Protein AF-A0A949P069-F1 (afdb_monomer)

Structure (mmCIF, N/CA/C/O backbone):
data_AF-A0A949P069-F1
#
_entry.id   AF-A0A949P069-F1
#
loop_
_atom_site.group_PDB
_atom_site.id
_atom_site.type_symbol
_atom_site.label_atom_id
_atom_site.label_alt_id
_atom_site.label_comp_id
_atom_site.label_asym_id
_atom_site.label_entity_id
_atom_site.label_seq_id
_atom_site.pdbx_PDB_ins_code
_atom_site.Cartn_x
_atom_site.Cartn_y
_atom_site.Cartn_z
_atom_site.occupancy
_atom_site.B_iso_or_equiv
_atom_site.auth_seq_id
_atom_site.auth_comp_id
_atom_site.auth_asym_id
_atom_site.auth_atom_id
_atom_site.pdbx_PDB_model_num
ATOM 1 N N . ASP A 1 1 ? -6.354 5.361 -2.772 1.00 83.25 1 ASP A N 1
ATOM 2 C CA . ASP A 1 1 ? -6.585 4.151 -3.599 1.00 83.25 1 ASP A CA 1
ATOM 3 C C . ASP A 1 1 ? -7.507 3.181 -2.905 1.00 83.25 1 ASP A C 1
ATOM 5 O O . ASP A 1 1 ? -7.949 3.469 -1.800 1.00 83.25 1 ASP A O 1
ATOM 9 N N . THR A 1 2 ? -7.804 2.039 -3.529 1.00 90.12 2 THR A N 1
ATOM 10 C CA . THR A 1 2 ? -8.760 1.058 -2.998 1.00 90.12 2 THR A CA 1
ATOM 11 C C . THR A 1 2 ? -8.366 0.557 -1.611 1.00 90.12 2 THR A C 1
ATOM 13 O O . THR A 1 2 ? -9.214 0.543 -0.719 1.00 90.12 2 THR A O 1
ATOM 16 N N . VAL A 1 3 ? -7.093 0.213 -1.385 1.00 95.25 3 VAL A N 1
ATOM 17 C CA . VAL A 1 3 ? -6.643 -0.298 -0.080 1.00 95.25 3 VAL A CA 1
ATOM 18 C C . VAL A 1 3 ? -6.493 0.810 0.969 1.00 95.25 3 VAL A C 1
ATOM 20 O O . VAL A 1 3 ? -6.850 0.601 2.127 1.00 95.25 3 VAL A O 1
ATOM 23 N N . ASP A 1 4 ? -6.047 2.007 0.574 1.00 94.62 4 ASP A N 1
ATOM 24 C CA . ASP A 1 4 ? -5.969 3.170 1.469 1.00 94.62 4 ASP A CA 1
ATOM 25 C C . ASP A 1 4 ? -7.367 3.617 1.920 1.00 94.62 4 ASP A C 1
ATOM 27 O O . ASP A 1 4 ? -7.592 3.903 3.096 1.00 94.62 4 ASP A O 1
ATOM 31 N N . ASN A 1 5 ? -8.342 3.595 1.006 1.00 95.19 5 ASN A N 1
ATOM 32 C CA . ASN A 1 5 ? -9.741 3.867 1.321 1.00 95.19 5 ASN A CA 1
ATOM 33 C C . ASN A 1 5 ? -10.309 2.796 2.256 1.00 95.19 5 ASN A C 1
ATOM 35 O O . ASN A 1 5 ? -10.995 3.138 3.215 1.00 95.19 5 ASN A O 1
ATOM 39 N N . ALA A 1 6 ? -9.993 1.517 2.031 1.00 95.56 6 ALA A N 1
ATOM 40 C CA . ALA A 1 6 ? -10.405 0.443 2.932 1.00 95.56 6 ALA A CA 1
ATOM 41 C C . ALA A 1 6 ? -9.843 0.644 4.350 1.00 95.56 6 ALA A C 1
ATOM 43 O O . ALA A 1 6 ? -10.574 0.477 5.328 1.00 95.56 6 ALA A O 1
ATOM 44 N N . TYR A 1 7 ? -8.579 1.062 4.477 1.00 96.44 7 TYR A N 1
ATOM 45 C CA . TYR A 1 7 ? -7.990 1.402 5.773 1.00 96.44 7 TYR A CA 1
ATOM 46 C C . TYR A 1 7 ? -8.704 2.593 6.427 1.00 96.44 7 TYR A C 1
ATOM 48 O O . TYR A 1 7 ? -9.060 2.521 7.604 1.00 96.44 7 TYR A O 1
ATOM 56 N N . LYS A 1 8 ? -8.995 3.656 5.663 1.00 95.19 8 LYS A N 1
ATOM 57 C CA . LYS A 1 8 ? -9.754 4.816 6.155 1.00 95.19 8 LYS A CA 1
ATOM 58 C C . LYS A 1 8 ? -11.149 4.426 6.649 1.00 95.19 8 LYS A C 1
ATOM 60 O O . LYS A 1 8 ? -11.526 4.804 7.749 1.00 95.19 8 LYS A O 1
ATOM 65 N N . MET A 1 9 ? -11.875 3.594 5.904 1.00 96.50 9 MET A N 1
ATOM 66 C CA . MET A 1 9 ? -13.192 3.095 6.320 1.00 96.50 9 MET A CA 1
ATOM 67 C C . MET A 1 9 ? -13.121 2.273 7.616 1.00 96.50 9 MET A C 1
ATOM 69 O O . MET A 1 9 ? -14.030 2.348 8.441 1.00 96.50 9 MET A O 1
ATOM 73 N N . CYS A 1 10 ? -12.041 1.510 7.823 1.00 96.38 10 CYS A N 1
ATOM 74 C CA . CYS A 1 10 ? -11.801 0.817 9.091 1.00 96.38 10 CYS A CA 1
ATOM 75 C C . CYS A 1 10 ? -11.538 1.810 10.232 1.00 96.38 10 CYS A C 1
ATOM 77 O O . CYS A 1 10 ? -12.051 1.611 11.332 1.00 96.38 10 CYS A O 1
ATOM 79 N N . SER A 1 11 ? -10.786 2.883 9.960 1.00 95.00 11 SER A N 1
ATOM 80 C CA . SER A 1 11 ? -10.574 3.986 10.904 1.00 95.00 11 SER A CA 1
ATOM 81 C C . SER A 1 11 ? -11.898 4.613 11.332 1.00 95.00 11 SER A C 1
ATOM 83 O O . SER A 1 11 ? -12.240 4.586 12.512 1.00 95.00 11 SER A O 1
ATOM 85 N N . ASP A 1 12 ? -12.705 5.047 10.363 1.00 95.75 12 ASP A N 1
ATOM 86 C CA . ASP A 1 12 ? -14.000 5.691 10.598 1.00 95.75 12 ASP A CA 1
ATOM 87 C C . ASP A 1 12 ? -14.957 4.771 11.377 1.00 95.75 12 ASP A C 1
ATOM 89 O O . ASP A 1 12 ? -15.654 5.206 12.298 1.00 95.75 12 ASP A O 1
ATOM 93 N N . TYR A 1 13 ? -14.971 3.473 11.050 1.00 96.44 13 TYR A N 1
ATOM 94 C CA . TYR A 1 13 ? -15.761 2.478 11.776 1.00 96.44 13 TYR A CA 1
ATOM 95 C C . TYR A 1 13 ? -15.328 2.351 13.241 1.00 96.44 13 TYR A C 1
ATOM 97 O O . TYR A 1 13 ? -16.184 2.333 14.131 1.00 96.44 13 TYR A O 1
ATOM 105 N N . VAL A 1 14 ? -14.021 2.267 13.509 1.00 95.06 14 VAL A N 1
ATOM 106 C CA . VAL A 1 14 ? -13.494 2.189 14.877 1.00 95.06 14 VAL A CA 1
ATOM 107 C C . VAL A 1 14 ? -13.803 3.478 15.630 1.00 95.06 14 VAL A C 1
ATOM 109 O O . VAL A 1 14 ? -14.360 3.403 16.726 1.00 95.06 14 VAL A O 1
ATOM 112 N N . CYS A 1 15 ? -13.551 4.647 15.039 1.00 93.94 15 CYS A N 1
ATOM 113 C CA . CYS A 1 15 ? -13.836 5.924 15.685 1.00 93.94 15 CYS A CA 1
ATOM 114 C C . CYS A 1 15 ? -15.317 6.045 16.072 1.00 93.94 15 CYS A C 1
ATOM 116 O O . CYS A 1 15 ? -15.650 6.304 17.231 1.00 93.94 15 CYS A O 1
ATOM 118 N N . LYS A 1 16 ? -16.224 5.694 15.150 1.00 95.31 16 LYS A N 1
ATOM 119 C CA . LYS A 1 16 ? -17.671 5.666 15.408 1.00 95.31 16 LYS A CA 1
ATOM 1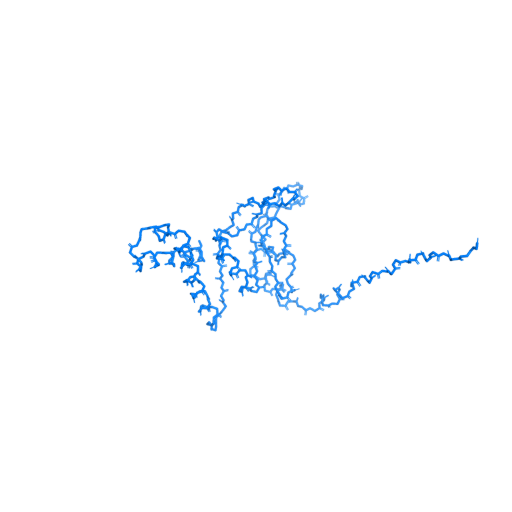20 C C . LYS A 1 16 ? -18.065 4.657 16.489 1.00 95.31 16 LYS A C 1
ATOM 122 O O . LYS A 1 16 ? -18.913 4.957 17.329 1.00 95.31 16 LYS A O 1
ATOM 127 N N . LYS A 1 17 ? -17.473 3.460 16.484 1.00 94.44 17 LYS A N 1
ATOM 128 C CA . LYS A 1 17 ? -17.774 2.396 17.456 1.00 94.44 17 LYS A CA 1
ATOM 129 C C . LYS A 1 17 ? -17.382 2.786 18.880 1.00 94.44 17 LYS A C 1
ATOM 131 O O . LYS A 1 17 ? -18.113 2.467 19.814 1.00 94.44 17 LYS A O 1
ATOM 136 N N . PHE A 1 18 ? -16.248 3.463 19.037 1.00 92.56 18 PHE A N 1
ATOM 137 C CA . PHE A 1 18 ? -15.728 3.891 20.336 1.00 92.56 18 PHE A CA 1
ATOM 138 C C . PHE A 1 18 ? -16.147 5.317 20.726 1.00 92.56 18 PHE A C 1
ATOM 140 O O . PHE A 1 18 ? -15.825 5.743 21.830 1.00 92.56 18 PHE A O 1
ATOM 147 N N . LYS A 1 19 ? -16.916 6.011 19.871 1.00 93.06 19 LYS A N 1
ATOM 148 C CA . LYS A 1 19 ? -17.389 7.393 20.072 1.00 93.06 19 LYS A CA 1
ATOM 149 C C . LYS A 1 19 ? -16.244 8.384 20.314 1.00 93.06 19 LYS A C 1
ATOM 151 O O . LYS A 1 19 ? -16.322 9.216 21.211 1.00 93.06 19 LYS A O 1
ATOM 156 N N . ILE A 1 20 ? -15.193 8.260 19.515 1.00 91.62 20 ILE A N 1
ATOM 157 C CA . ILE A 1 20 ? -14.031 9.156 19.513 1.00 91.62 20 ILE A CA 1
ATOM 158 C C . ILE A 1 20 ? -13.944 9.885 18.173 1.00 91.62 20 ILE A C 1
ATOM 160 O O . ILE A 1 20 ? -14.462 9.386 17.169 1.00 91.62 20 ILE A O 1
ATOM 164 N N . GLU A 1 21 ? -13.293 11.044 18.153 1.00 89.44 21 GLU A N 1
ATOM 165 C CA . GLU A 1 21 ? -13.098 11.816 16.921 1.00 89.44 21 GLU A CA 1
ATOM 166 C C . GLU A 1 21 ? -11.801 11.412 16.222 1.00 89.44 21 GLU A C 1
ATOM 168 O O . GLU A 1 21 ? -11.773 11.287 14.998 1.00 89.44 21 GLU A O 1
ATOM 173 N N . HIS A 1 22 ? -10.752 11.137 17.001 1.00 87.94 22 HIS A N 1
ATOM 174 C CA . HIS A 1 22 ? -9.446 10.741 16.494 1.00 87.94 22 HIS A CA 1
ATOM 175 C C . HIS A 1 22 ? -8.942 9.476 17.190 1.00 87.94 22 HIS A C 1
ATOM 177 O O . HIS A 1 22 ? -9.102 9.282 18.394 1.00 87.94 22 HIS A O 1
ATOM 183 N N . GLU A 1 23 ? -8.214 8.621 16.473 1.00 86.94 23 GLU A N 1
ATOM 184 C CA . GLU A 1 23 ? -7.630 7.386 17.013 1.00 86.94 23 GLU A CA 1
ATOM 185 C C . GLU A 1 23 ? -6.617 7.600 18.155 1.00 86.94 23 GLU A C 1
ATOM 187 O O . GLU A 1 23 ? -6.225 6.652 18.844 1.00 86.94 23 GLU A O 1
ATOM 192 N N . SER A 1 24 ? -6.207 8.849 18.371 1.00 88.50 24 SER A N 1
ATOM 193 C CA . SER A 1 24 ? -5.318 9.265 19.456 1.00 88.50 24 SER A CA 1
ATOM 194 C C . SER A 1 24 ? -6.067 9.399 20.787 1.00 88.50 24 SER A C 1
ATOM 196 O O . SER A 1 24 ? -5.447 9.265 21.843 1.00 88.50 24 SER A O 1
ATOM 198 N N . ASP A 1 25 ? -7.391 9.568 20.749 1.00 86.88 25 ASP A N 1
ATOM 199 C CA . ASP A 1 25 ? -8.238 9.808 21.925 1.00 86.88 25 ASP A CA 1
ATOM 200 C C . ASP A 1 25 ? -8.329 8.575 22.838 1.00 86.88 25 ASP A C 1
ATOM 202 O O . ASP A 1 25 ? -8.520 8.687 24.046 1.00 86.88 25 ASP A O 1
ATOM 206 N N . LEU A 1 26 ? -8.128 7.372 22.285 1.00 82.00 26 LEU A N 1
ATOM 207 C CA . LEU A 1 26 ? -8.137 6.111 23.041 1.00 82.00 26 LEU A CA 1
ATOM 208 C C . LEU A 1 26 ? -6.852 5.865 23.856 1.00 82.00 26 LEU A C 1
ATOM 210 O O . LEU A 1 26 ? -6.737 4.834 24.527 1.00 82.00 26 LEU A O 1
ATOM 214 N N . GLY A 1 27 ? -5.900 6.802 23.823 1.00 79.62 27 GLY A N 1
ATOM 215 C CA . GLY A 1 27 ? -4.639 6.743 24.558 1.00 79.62 27 GLY A CA 1
ATOM 216 C C . GLY A 1 27 ? -3.631 5.729 23.995 1.00 79.62 27 GLY A C 1
ATOM 217 O O . GLY A 1 27 ? -3.987 4.743 23.351 1.00 79.62 27 GLY A O 1
ATOM 218 N N . TYR A 1 28 ? -2.343 5.997 24.239 1.00 79.88 28 TYR A N 1
ATOM 219 C CA . TYR A 1 28 ? -1.159 5.147 23.991 1.00 79.88 28 TYR A CA 1
ATOM 220 C C . TYR A 1 28 ? -1.276 4.110 22.849 1.00 79.88 28 TYR A C 1
ATOM 222 O O . TYR A 1 28 ? -1.111 2.907 23.045 1.00 79.88 28 TYR A O 1
ATOM 230 N N . GLY A 1 29 ? -1.599 4.564 21.634 1.00 83.12 29 GLY A N 1
ATOM 231 C CA . GLY A 1 29 ? -1.625 3.714 20.437 1.00 83.12 29 GLY A CA 1
ATOM 232 C C . GLY A 1 29 ? -2.752 2.672 20.375 1.00 83.12 29 GLY A C 1
ATOM 233 O O . GLY A 1 29 ? -2.786 1.884 19.425 1.00 83.12 29 GLY A O 1
ATOM 234 N N . LYS A 1 30 ? -3.685 2.658 21.337 1.00 90.50 30 LYS A N 1
ATOM 235 C CA . LYS A 1 30 ? -4.805 1.706 21.372 1.00 90.50 30 LYS A CA 1
ATOM 236 C C . LYS A 1 30 ? -5.739 1.874 20.177 1.00 90.50 30 LYS A C 1
ATOM 238 O O . LYS A 1 30 ? -6.120 0.869 19.582 1.00 90.50 30 LYS A O 1
ATOM 243 N N . GLY A 1 31 ? -6.057 3.111 19.785 1.00 91.94 31 GLY A N 1
ATOM 244 C CA . GLY A 1 31 ? -6.890 3.373 18.606 1.00 91.94 31 GLY A CA 1
ATOM 245 C C . GLY A 1 31 ? -6.263 2.802 17.336 1.00 91.94 31 GLY A C 1
ATOM 246 O O . GLY A 1 31 ? -6.881 1.985 16.660 1.00 91.94 31 GLY A O 1
ATOM 247 N N . TYR A 1 32 ? -4.982 3.090 17.090 1.00 91.62 32 TYR A N 1
ATOM 248 C CA . TYR A 1 32 ? -4.244 2.496 15.971 1.00 91.62 32 TYR A CA 1
ATOM 249 C C . TYR A 1 32 ? -4.225 0.963 16.016 1.00 91.62 32 TYR A C 1
ATOM 251 O O . TYR A 1 32 ? -4.348 0.321 14.975 1.00 91.62 32 TYR A O 1
ATOM 259 N N . ALA A 1 33 ? -4.069 0.345 17.191 1.00 93.25 33 ALA A N 1
ATOM 260 C CA . ALA A 1 33 ? -4.117 -1.112 17.311 1.00 93.25 33 ALA A CA 1
ATOM 261 C C . ALA A 1 33 ? -5.493 -1.675 16.911 1.00 93.25 33 ALA A C 1
ATOM 263 O O . ALA A 1 33 ? -5.564 -2.646 16.161 1.00 93.25 33 ALA A O 1
ATOM 264 N N . LEU A 1 34 ? -6.580 -1.033 17.345 1.00 94.75 34 LEU A N 1
ATOM 265 C CA . LEU A 1 34 ? -7.946 -1.427 16.995 1.00 94.75 34 LEU A CA 1
ATOM 266 C C . LEU A 1 34 ? -8.224 -1.281 15.495 1.00 94.75 34 LEU A C 1
ATOM 268 O O . LEU A 1 34 ? -8.810 -2.184 14.902 1.00 94.75 34 LEU A O 1
ATOM 272 N N . ILE A 1 35 ? -7.756 -0.195 14.876 1.00 95.81 35 ILE A N 1
ATOM 273 C CA . ILE A 1 35 ? -7.892 0.033 13.430 1.00 95.81 35 ILE A CA 1
ATOM 274 C C . ILE A 1 35 ? -7.143 -1.039 12.643 1.00 95.81 35 ILE A C 1
ATOM 276 O O . ILE A 1 35 ? -7.705 -1.631 11.727 1.00 95.81 35 ILE A O 1
ATOM 280 N N . ASN A 1 36 ? -5.899 -1.341 13.027 1.00 95.44 36 ASN A N 1
ATOM 281 C CA . ASN A 1 36 ? -5.116 -2.385 12.365 1.00 95.44 36 ASN A CA 1
ATOM 282 C C . ASN A 1 36 ? -5.769 -3.770 12.508 1.00 95.44 36 ASN A C 1
ATOM 284 O O . ASN A 1 36 ? -5.797 -4.522 11.536 1.00 95.44 36 ASN A O 1
ATOM 288 N N . ASN A 1 37 ? -6.340 -4.093 13.673 1.00 95.81 37 ASN A N 1
ATOM 289 C CA . ASN A 1 37 ? -7.063 -5.352 13.882 1.00 95.81 37 ASN A CA 1
ATOM 290 C C . ASN A 1 37 ? -8.327 -5.441 13.013 1.00 95.81 37 ASN A C 1
ATOM 292 O O . ASN A 1 37 ? -8.622 -6.493 12.444 1.00 95.81 37 ASN A O 1
ATOM 296 N N . GLU A 1 38 ? -9.074 -4.343 12.892 1.00 96.50 38 GLU A N 1
ATOM 297 C CA . GLU A 1 38 ? -10.261 -4.292 12.040 1.00 96.50 38 GLU A CA 1
ATOM 298 C C . GLU A 1 38 ? -9.892 -4.408 10.557 1.00 96.50 38 GLU A C 1
ATOM 300 O O . GLU A 1 38 ? -10.482 -5.208 9.829 1.00 96.50 38 GLU A O 1
ATOM 305 N N . PHE A 1 39 ? -8.855 -3.691 10.128 1.00 97.25 39 PHE A N 1
ATOM 306 C CA . PHE A 1 39 ? -8.325 -3.782 8.774 1.00 97.25 39 PHE A CA 1
ATOM 307 C C . PHE A 1 39 ? -7.856 -5.207 8.448 1.00 97.25 39 PHE A C 1
ATOM 309 O O . PHE A 1 39 ? -8.240 -5.757 7.417 1.00 97.25 39 PHE A O 1
ATOM 316 N N . GLN A 1 40 ? -7.124 -5.860 9.360 1.00 96.00 40 GLN A N 1
ATOM 317 C CA . GLN A 1 40 ? -6.733 -7.266 9.225 1.00 96.00 40 GLN A CA 1
ATOM 318 C C . GLN A 1 40 ? -7.937 -8.181 9.015 1.00 96.00 40 GLN A C 1
ATOM 320 O O . GLN A 1 40 ? -7.932 -9.029 8.123 1.00 96.00 40 GLN A O 1
ATOM 325 N N . ARG A 1 41 ? -8.980 -8.008 9.833 1.00 96.31 41 ARG A N 1
ATOM 326 C CA . ARG A 1 41 ? -10.211 -8.797 9.755 1.00 96.31 41 ARG A CA 1
ATOM 327 C C . ARG A 1 41 ? -10.879 -8.657 8.388 1.00 96.31 41 ARG A C 1
ATOM 329 O O . ARG A 1 41 ? -11.311 -9.663 7.830 1.00 96.31 41 ARG A O 1
ATOM 336 N N . VAL A 1 42 ? -10.979 -7.436 7.861 1.00 96.00 42 VAL A N 1
ATOM 337 C CA . VAL A 1 42 ? -11.605 -7.155 6.559 1.00 96.00 42 VAL A CA 1
ATOM 338 C C . VAL A 1 42 ? -10.778 -7.734 5.414 1.00 96.00 42 VAL A C 1
ATOM 340 O O . VAL A 1 42 ? -11.318 -8.466 4.588 1.00 96.00 42 VAL A O 1
ATOM 343 N N . ILE A 1 43 ? -9.471 -7.469 5.390 1.00 95.69 43 ILE A N 1
ATOM 344 C CA . ILE A 1 43 ? -8.581 -7.945 4.327 1.00 95.69 43 ILE A CA 1
ATOM 345 C C . ILE A 1 43 ? -8.517 -9.478 4.299 1.00 95.69 43 ILE A C 1
ATOM 347 O O . ILE A 1 43 ? -8.640 -10.070 3.229 1.00 95.69 43 ILE A O 1
ATOM 351 N N . ASN A 1 44 ? -8.424 -10.137 5.458 1.00 94.50 44 ASN A N 1
ATOM 352 C CA . ASN A 1 44 ? -8.447 -11.600 5.523 1.00 94.50 44 ASN A CA 1
ATOM 353 C C . ASN A 1 44 ? -9.764 -12.172 4.993 1.00 94.50 44 ASN A C 1
ATOM 355 O O . ASN A 1 44 ? -9.752 -13.142 4.244 1.00 94.50 44 ASN A O 1
ATOM 359 N N . LYS A 1 45 ? -10.908 -11.565 5.337 1.00 95.06 45 LYS A N 1
ATOM 360 C CA . LYS A 1 45 ? -12.204 -11.994 4.794 1.00 95.06 45 LYS A CA 1
ATOM 361 C C . LYS A 1 45 ? -12.245 -11.903 3.273 1.00 95.06 45 LYS A C 1
ATOM 363 O O . LYS A 1 45 ? -12.753 -12.825 2.650 1.00 95.06 45 LYS A O 1
ATOM 368 N N . LEU A 1 46 ? -11.710 -10.827 2.693 1.00 94.56 46 LEU A N 1
ATOM 369 C CA . LEU A 1 46 ? -11.622 -10.673 1.240 1.00 94.56 46 LEU A CA 1
ATOM 370 C C . LEU A 1 46 ? -10.709 -11.731 0.611 1.00 94.56 46 LEU A C 1
ATOM 372 O O . LEU A 1 46 ? -11.064 -12.291 -0.419 1.00 94.56 46 LEU A O 1
ATOM 376 N N . ALA A 1 47 ? -9.580 -12.043 1.250 1.00 92.88 47 ALA A N 1
ATOM 377 C CA . ALA A 1 47 ? -8.640 -13.054 0.770 1.00 92.88 47 ALA A CA 1
ATOM 378 C C . ALA A 1 47 ? -9.193 -14.490 0.814 1.00 92.88 47 ALA A C 1
ATOM 380 O O . ALA A 1 47 ? -8.749 -15.333 0.043 1.00 92.88 47 ALA A O 1
ATOM 381 N N . PHE A 1 48 ? -10.164 -14.778 1.688 1.00 93.06 48 PHE A N 1
ATOM 382 C CA . PHE A 1 48 ? -10.831 -16.086 1.748 1.00 93.06 48 PHE A CA 1
ATOM 383 C C . PHE A 1 48 ? -11.973 -16.257 0.737 1.00 93.06 48 PHE A C 1
ATOM 385 O O . PHE A 1 48 ? -12.535 -17.349 0.636 1.00 93.06 48 PHE A O 1
ATOM 392 N N . LEU A 1 49 ? -12.350 -15.210 -0.000 1.00 94.56 49 LEU A N 1
ATOM 393 C CA . LEU A 1 49 ? -13.335 -15.343 -1.071 1.00 94.56 49 LEU A CA 1
ATOM 394 C C . LEU A 1 49 ? -12.706 -16.043 -2.290 1.00 94.56 49 LEU A C 1
ATOM 396 O O . LEU A 1 49 ? -11.510 -15.888 -2.528 1.00 94.56 49 LEU A O 1
ATOM 400 N N . PRO A 1 50 ? -13.489 -16.766 -3.114 1.00 94.50 50 PRO A N 1
ATOM 401 C CA . PRO A 1 50 ? -12.991 -17.457 -4.307 1.00 94.50 50 PRO A CA 1
ATOM 402 C C . PRO A 1 50 ? -12.739 -16.489 -5.485 1.00 94.50 50 PRO A C 1
ATOM 404 O O . PRO A 1 50 ? -13.105 -16.771 -6.624 1.00 94.50 50 PRO A O 1
ATOM 407 N N . TYR A 1 51 ? -12.143 -15.326 -5.212 1.00 93.44 51 TYR A N 1
ATOM 408 C CA . TYR A 1 51 ? -11.839 -14.278 -6.184 1.00 93.44 51 TYR A CA 1
ATOM 409 C C . TYR A 1 51 ? -10.371 -13.859 -6.085 1.00 93.44 51 TYR A C 1
ATOM 411 O O . TYR A 1 51 ? -9.761 -13.921 -5.021 1.00 93.44 51 TYR A O 1
ATOM 419 N N . GLY A 1 52 ? -9.814 -13.369 -7.194 1.00 91.00 52 GLY A N 1
ATOM 420 C CA . GLY A 1 52 ? -8.508 -12.716 -7.180 1.00 91.00 52 GLY A CA 1
ATOM 421 C C . GLY A 1 52 ? -8.586 -11.369 -6.462 1.00 91.00 52 GLY A C 1
ATOM 422 O O . GLY A 1 52 ? -9.318 -10.478 -6.894 1.00 91.00 52 GLY A O 1
ATOM 423 N N . LEU A 1 53 ? -7.831 -11.210 -5.374 1.00 93.88 53 LEU A N 1
ATOM 424 C CA . LEU A 1 53 ? -7.766 -9.960 -4.622 1.00 93.88 53 LEU A CA 1
ATOM 425 C C . LEU A 1 53 ? -6.660 -9.056 -5.181 1.00 93.88 53 LEU A C 1
ATOM 427 O O . LEU A 1 53 ? -5.478 -9.362 -5.051 1.00 93.88 53 LEU A O 1
ATOM 431 N N . ILE A 1 54 ? -7.047 -7.918 -5.764 1.00 94.94 54 ILE A N 1
ATOM 432 C CA . ILE A 1 54 ? -6.119 -6.887 -6.247 1.00 94.94 54 ILE A CA 1
ATOM 433 C C . ILE A 1 54 ? -6.233 -5.660 -5.345 1.00 94.94 54 ILE A C 1
ATOM 435 O O . ILE A 1 54 ? -7.303 -5.066 -5.206 1.00 94.94 54 ILE A O 1
ATOM 439 N N . LEU A 1 55 ? -5.111 -5.276 -4.740 1.00 95.56 55 LEU A N 1
ATOM 440 C CA . LEU A 1 55 ? -5.001 -4.124 -3.851 1.00 95.56 55 LEU A CA 1
ATOM 441 C C . LEU A 1 55 ? -4.120 -3.070 -4.520 1.00 95.56 55 LEU A C 1
ATOM 443 O O . LEU A 1 55 ? -3.000 -3.369 -4.923 1.00 95.56 55 LEU A O 1
ATOM 447 N N . ILE A 1 56 ? -4.630 -1.846 -4.638 1.00 95.94 56 ILE A N 1
ATOM 448 C CA . ILE A 1 56 ? -3.926 -0.723 -5.268 1.00 95.94 56 ILE A CA 1
ATOM 449 C C . ILE A 1 56 ? -3.687 0.332 -4.196 1.00 95.94 56 ILE A C 1
ATOM 451 O O . ILE A 1 56 ? -4.607 0.606 -3.426 1.00 95.94 56 ILE A O 1
ATOM 455 N N . SER A 1 57 ? -2.479 0.900 -4.171 1.00 96.44 57 SER A N 1
ATOM 456 C CA . SER A 1 57 ? -2.040 1.997 -3.299 1.00 96.44 57 SER A CA 1
ATOM 457 C C . SER A 1 57 ? -1.079 2.909 -4.065 1.00 96.44 57 SER A C 1
ATOM 459 O O . SER A 1 57 ? -0.303 2.410 -4.883 1.00 96.44 57 SER A O 1
ATOM 461 N N . HIS A 1 58 ? -1.116 4.218 -3.813 1.00 95.75 58 HIS A N 1
ATOM 462 C CA . HIS A 1 58 ? -0.124 5.152 -4.337 1.00 95.75 58 HIS A CA 1
ATOM 463 C C . HIS A 1 58 ? 1.242 4.864 -3.710 1.00 95.75 58 HIS A C 1
ATOM 465 O O . HIS A 1 58 ? 1.360 4.383 -2.581 1.00 95.75 58 HIS A O 1
ATOM 471 N N . SER A 1 59 ? 2.293 5.198 -4.446 1.00 94.12 59 SER A N 1
ATOM 472 C CA . SER A 1 59 ? 3.656 5.204 -3.937 1.00 94.12 59 SER A CA 1
ATOM 473 C C . SER A 1 59 ? 3.990 6.543 -3.279 1.00 94.12 59 SER A C 1
ATOM 475 O O . SER A 1 59 ? 3.639 7.600 -3.797 1.00 94.12 59 SER A O 1
ATOM 477 N N . GLN A 1 60 ? 4.727 6.496 -2.177 1.00 94.69 60 GLN A N 1
ATOM 478 C CA . GLN A 1 60 ? 5.324 7.646 -1.505 1.00 94.69 60 GLN A CA 1
ATOM 479 C C . GLN A 1 60 ? 6.794 7.353 -1.199 1.00 94.69 60 GLN A C 1
ATOM 481 O O . GLN A 1 60 ? 7.170 6.207 -0.939 1.00 94.69 60 GLN A O 1
ATOM 486 N N . GLU A 1 61 ? 7.617 8.391 -1.176 1.00 93.88 61 GLU A N 1
ATOM 487 C CA . GLU A 1 61 ? 8.985 8.299 -0.680 1.00 93.88 61 GLU A CA 1
ATOM 488 C C . GLU A 1 61 ? 8.989 8.305 0.853 1.00 93.88 61 GLU A C 1
ATOM 490 O O . GLU A 1 61 ? 8.272 9.069 1.506 1.00 93.88 61 GLU A O 1
ATOM 495 N N . ARG A 1 62 ? 9.776 7.409 1.446 1.00 91.19 62 ARG A N 1
ATOM 496 C CA . ARG A 1 62 ? 9.998 7.332 2.888 1.00 91.19 62 ARG A CA 1
ATOM 497 C C . ARG A 1 62 ? 11.480 7.185 3.166 1.00 91.19 62 ARG A C 1
ATOM 499 O O . ARG A 1 62 ? 12.117 6.257 2.672 1.00 91.19 62 ARG A O 1
ATOM 506 N N . ASP A 1 63 ? 11.993 8.053 4.024 1.00 89.75 63 ASP A N 1
ATOM 507 C CA . ASP A 1 63 ? 13.353 7.927 4.526 1.00 89.75 63 ASP A CA 1
ATOM 508 C C . ASP A 1 63 ? 13.414 6.828 5.581 1.00 89.75 63 ASP A C 1
ATOM 510 O O . ASP A 1 63 ? 12.715 6.861 6.596 1.00 89.75 63 ASP A O 1
ATOM 514 N N . ILE A 1 64 ? 14.256 5.832 5.325 1.00 84.44 64 ILE A N 1
ATOM 515 C CA . ILE A 1 64 ? 14.524 4.736 6.243 1.00 84.44 64 ILE A CA 1
ATOM 516 C C . ILE A 1 64 ? 15.917 4.942 6.820 1.00 84.44 64 ILE A C 1
ATOM 518 O O . ILE A 1 64 ? 16.936 4.877 6.123 1.00 84.44 64 ILE A O 1
ATOM 522 N N . GLU A 1 65 ? 15.958 5.170 8.128 1.00 84.19 65 GLU A N 1
ATOM 523 C CA . GLU A 1 65 ? 17.204 5.228 8.875 1.00 84.19 65 GLU A CA 1
ATOM 524 C C . GLU A 1 65 ? 17.711 3.810 9.130 1.00 84.19 65 GLU A C 1
ATOM 526 O O . GLU A 1 65 ? 17.053 2.980 9.759 1.00 84.19 65 GLU A O 1
ATOM 531 N N . THR A 1 66 ? 18.900 3.520 8.617 1.00 79.38 66 THR A N 1
ATOM 532 C CA . THR A 1 66 ? 19.626 2.284 8.900 1.00 79.38 66 THR A CA 1
ATOM 533 C C . THR A 1 66 ? 20.863 2.602 9.721 1.00 79.38 66 THR A C 1
ATOM 535 O O . THR A 1 66 ? 21.335 3.738 9.752 1.00 79.38 66 THR A O 1
ATOM 538 N N . ARG A 1 67 ? 21.452 1.574 10.340 1.00 80.38 67 ARG A N 1
ATOM 539 C CA . ARG A 1 67 ? 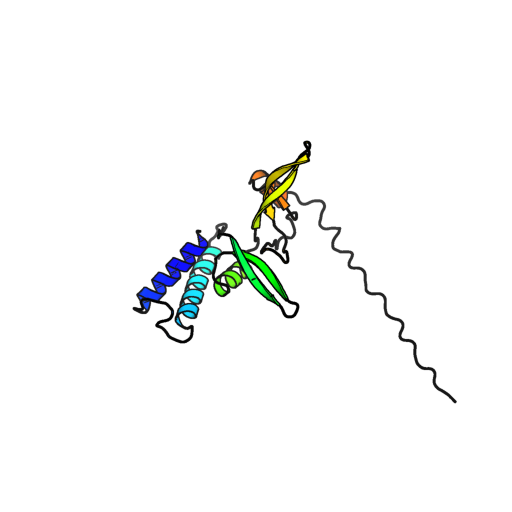22.707 1.707 11.097 1.00 80.38 67 ARG A CA 1
ATOM 540 C C . ARG A 1 67 ? 23.856 2.292 10.256 1.00 80.38 67 ARG A C 1
ATOM 542 O O . ARG A 1 67 ? 24.800 2.835 10.811 1.00 80.38 67 ARG A O 1
ATOM 549 N N . THR A 1 68 ? 23.779 2.152 8.933 1.00 80.12 68 THR A N 1
ATOM 550 C CA . THR A 1 68 ? 24.780 2.598 7.954 1.00 80.12 68 THR A CA 1
ATOM 551 C C . THR A 1 68 ? 24.441 3.928 7.275 1.00 80.12 68 THR A C 1
ATOM 553 O O . THR A 1 68 ? 25.253 4.415 6.497 1.00 80.12 68 THR A O 1
ATOM 556 N N . GLY A 1 69 ? 23.274 4.524 7.548 1.00 81.62 69 GLY A N 1
ATOM 557 C CA . GLY A 1 69 ? 22.853 5.799 6.958 1.00 81.62 69 GLY A CA 1
ATOM 558 C C . GLY A 1 69 ? 21.355 5.876 6.656 1.00 81.62 69 GLY A C 1
ATOM 559 O O . GLY A 1 69 ? 20.619 4.897 6.815 1.00 81.62 69 GLY A O 1
ATOM 560 N N . LYS A 1 70 ? 20.897 7.049 6.207 1.00 84.69 70 LYS A N 1
ATOM 561 C CA . LYS A 1 70 ? 19.532 7.241 5.700 1.00 84.69 70 LYS A CA 1
ATOM 562 C C . LYS A 1 70 ? 19.485 6.870 4.220 1.00 84.69 70 LYS A C 1
ATOM 564 O O . LYS A 1 70 ? 20.354 7.293 3.464 1.00 84.69 70 LYS A O 1
ATOM 569 N N . HIS A 1 71 ? 18.485 6.094 3.819 1.00 86.62 71 HIS A N 1
ATOM 570 C CA . HIS A 1 71 ? 18.181 5.860 2.408 1.00 86.62 71 HIS A CA 1
ATOM 571 C C . HIS A 1 71 ? 16.695 6.098 2.165 1.00 86.62 71 HIS A C 1
ATOM 573 O O . HIS A 1 71 ? 15.858 5.726 2.989 1.00 86.62 71 HIS A O 1
ATOM 579 N N . THR A 1 72 ? 16.375 6.719 1.037 1.00 90.25 72 THR A N 1
ATOM 580 C CA . THR A 1 72 ? 14.995 6.946 0.617 1.00 90.25 72 THR A CA 1
ATOM 581 C C . THR A 1 72 ? 14.485 5.703 -0.099 1.00 90.25 72 THR A C 1
ATOM 583 O O . THR A 1 72 ? 15.147 5.164 -0.988 1.00 90.25 72 THR A O 1
ATOM 586 N N . ARG A 1 73 ? 13.308 5.229 0.305 1.00 92.62 73 ARG A N 1
ATOM 587 C CA . ARG A 1 73 ? 12.642 4.066 -0.279 1.00 92.62 73 ARG A CA 1
ATOM 588 C C . ARG A 1 73 ? 11.223 4.422 -0.681 1.00 92.62 73 ARG A C 1
ATOM 590 O O . ARG A 1 73 ? 10.481 5.031 0.087 1.00 92.62 73 ARG A O 1
ATOM 597 N N . ILE A 1 74 ? 10.832 3.984 -1.866 1.00 94.69 74 ILE A N 1
ATOM 598 C CA . ILE A 1 74 ? 9.486 4.137 -2.394 1.00 94.69 74 ILE A CA 1
ATOM 599 C C . ILE A 1 74 ? 8.620 2.994 -1.870 1.00 94.69 74 ILE A C 1
ATOM 601 O O . ILE A 1 74 ? 8.910 1.812 -2.063 1.00 94.69 74 ILE A O 1
ATOM 605 N N . VAL A 1 75 ? 7.546 3.347 -1.181 1.00 94.44 75 VAL A N 1
ATOM 606 C CA . VAL A 1 75 ? 6.664 2.397 -0.503 1.00 94.44 75 VAL A CA 1
ATOM 607 C C . VAL A 1 75 ? 5.202 2.803 -0.686 1.00 94.44 75 VAL A C 1
ATOM 609 O O . VAL A 1 75 ? 4.933 3.973 -0.951 1.00 94.44 75 VAL A O 1
ATOM 612 N N . PRO A 1 76 ? 4.236 1.888 -0.503 1.00 94.69 76 PRO A N 1
ATOM 613 C CA . PRO A 1 76 ? 2.819 2.241 -0.471 1.00 94.69 76 PRO A CA 1
ATOM 614 C C . PRO A 1 76 ? 2.490 3.346 0.548 1.00 94.69 76 PRO A C 1
ATOM 616 O O . PRO A 1 76 ? 3.140 3.447 1.599 1.00 94.69 76 PRO A O 1
ATOM 619 N N . THR A 1 77 ? 1.449 4.138 0.278 1.00 95.31 77 THR A N 1
ATOM 620 C CA . THR A 1 77 ? 0.932 5.171 1.198 1.00 95.31 77 THR A CA 1
ATOM 621 C C . THR A 1 77 ? 0.334 4.602 2.480 1.00 95.31 77 THR A C 1
ATOM 623 O O . THR A 1 77 ? 0.246 5.314 3.482 1.00 95.31 77 THR A O 1
ATOM 626 N N . LEU A 1 78 ? 0.014 3.306 2.480 1.00 94.19 78 LEU A N 1
ATOM 627 C CA . LEU A 1 78 ? -0.466 2.579 3.648 1.00 94.19 78 LEU A CA 1
ATOM 628 C C . LEU A 1 78 ? 0.421 2.784 4.893 1.00 94.19 78 LEU A C 1
ATOM 630 O O . LEU A 1 78 ? 1.654 2.709 4.804 1.00 94.19 78 LEU A O 1
ATOM 634 N N . PRO A 1 79 ? -0.187 2.926 6.088 1.00 93.00 79 PRO A N 1
ATOM 635 C CA . PRO A 1 79 ? 0.546 2.933 7.350 1.00 93.00 79 PRO A CA 1
ATOM 636 C C . PRO A 1 79 ? 1.410 1.682 7.518 1.00 93.00 79 PRO A C 1
ATOM 638 O O . PRO A 1 79 ? 1.007 0.584 7.136 1.00 93.00 79 PRO A O 1
ATOM 641 N N . GLU A 1 80 ? 2.577 1.816 8.151 1.00 92.06 80 GLU A N 1
ATOM 642 C CA . GLU A 1 80 ? 3.596 0.756 8.195 1.00 92.06 80 GLU A CA 1
ATOM 643 C C . GLU A 1 80 ? 3.060 -0.606 8.672 1.00 92.06 80 GLU A C 1
ATOM 645 O O . GLU A 1 80 ? 3.391 -1.640 8.087 1.00 92.06 80 GLU A O 1
ATOM 650 N N . LYS A 1 81 ? 2.217 -0.623 9.712 1.00 92.69 81 LYS A N 1
ATOM 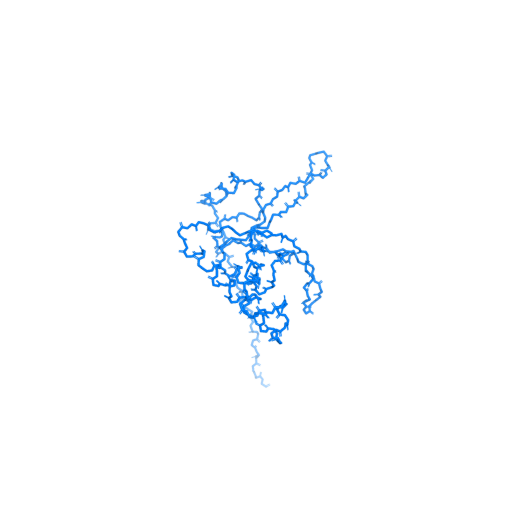651 C CA . LYS A 1 81 ? 1.615 -1.860 10.239 1.00 92.69 81 LYS A CA 1
ATOM 652 C C . LYS A 1 81 ? 0.662 -2.509 9.230 1.00 92.69 81 LYS A C 1
ATOM 654 O O . LYS A 1 81 ? 0.763 -3.712 8.995 1.00 92.69 81 LYS A O 1
ATOM 659 N N . ALA A 1 82 ? -0.203 -1.715 8.599 1.00 94.12 82 ALA A N 1
ATOM 660 C CA . ALA A 1 82 ? -1.119 -2.176 7.559 1.00 94.12 82 ALA A CA 1
ATOM 661 C C . ALA A 1 82 ? -0.361 -2.664 6.317 1.00 94.12 82 ALA A C 1
ATOM 663 O O . ALA A 1 82 ? -0.676 -3.723 5.778 1.00 94.12 82 ALA A O 1
ATOM 664 N N . ARG A 1 83 ? 0.694 -1.948 5.911 1.00 93.94 83 ARG A N 1
ATOM 665 C CA . ARG A 1 83 ? 1.580 -2.352 4.816 1.00 93.94 83 ARG A CA 1
ATOM 666 C C . ARG A 1 83 ? 2.219 -3.709 5.096 1.00 93.94 83 ARG A C 1
ATOM 668 O O . ARG A 1 83 ? 2.093 -4.602 4.271 1.00 93.94 83 ARG A O 1
ATOM 675 N N . LYS A 1 84 ? 2.852 -3.897 6.264 1.00 93.75 84 LYS A N 1
ATOM 676 C CA . LYS A 1 84 ? 3.482 -5.179 6.646 1.00 93.75 84 LYS A CA 1
ATOM 677 C C . LYS A 1 84 ? 2.492 -6.344 6.598 1.00 93.75 84 LYS A C 1
ATOM 679 O O . LYS A 1 84 ? 2.851 -7.428 6.147 1.00 93.75 84 LYS A O 1
ATOM 684 N N . LEU A 1 85 ? 1.253 -6.108 7.025 1.00 94.12 85 LEU A N 1
ATOM 685 C CA . LEU A 1 85 ? 0.180 -7.092 6.947 1.00 94.12 85 LEU A CA 1
ATOM 686 C C . LEU A 1 85 ? -0.145 -7.464 5.497 1.00 94.12 85 LEU A C 1
ATOM 688 O O . LEU A 1 85 ? -0.140 -8.645 5.160 1.00 94.12 85 LEU A O 1
ATOM 692 N N . VAL A 1 86 ? -0.383 -6.468 4.639 1.00 94.50 86 VAL A N 1
ATOM 693 C CA . VAL A 1 86 ? -0.700 -6.690 3.219 1.00 94.50 86 VAL A CA 1
ATOM 694 C C . VAL A 1 86 ? 0.457 -7.390 2.506 1.00 94.50 86 VAL A C 1
ATOM 696 O O . VAL A 1 86 ? 0.236 -8.396 1.844 1.00 94.50 86 VAL A O 1
ATOM 699 N N . THR A 1 87 ? 1.698 -6.941 2.709 1.00 92.88 87 THR A N 1
ATOM 700 C CA . THR A 1 87 ? 2.919 -7.566 2.166 1.00 92.88 87 THR A CA 1
ATOM 701 C C . THR A 1 87 ? 3.065 -9.037 2.578 1.00 92.88 87 THR A C 1
ATOM 703 O O . THR A 1 87 ? 3.533 -9.862 1.792 1.00 92.88 87 THR A O 1
ATOM 706 N N . GLY A 1 88 ? 2.663 -9.387 3.804 1.00 91.88 88 GLY A N 1
ATOM 707 C CA . GLY A 1 88 ? 2.657 -10.768 4.291 1.00 91.88 88 GLY A CA 1
ATOM 708 C C . GLY A 1 88 ? 1.571 -11.640 3.652 1.00 91.88 88 GLY A C 1
ATOM 709 O O . GLY A 1 88 ? 1.766 -12.850 3.520 1.00 91.88 88 GLY A O 1
ATOM 710 N N . LEU A 1 89 ? 0.471 -11.036 3.208 1.00 93.12 89 LEU A N 1
ATOM 711 C CA . LEU A 1 89 ? -0.676 -11.733 2.637 1.00 93.12 89 LEU A CA 1
ATOM 712 C C . LEU A 1 89 ? -0.562 -11.959 1.125 1.00 93.12 89 LEU A C 1
ATOM 714 O O . LEU A 1 89 ? -0.932 -13.025 0.651 1.00 93.12 89 LEU A O 1
ATOM 718 N N . VAL A 1 90 ? -0.084 -10.965 0.375 1.00 94.50 90 VAL A N 1
ATOM 719 C CA . VAL A 1 90 ? -0.097 -11.001 -1.096 1.00 94.50 90 VAL A CA 1
ATOM 720 C C . VAL A 1 90 ? 1.019 -11.871 -1.679 1.00 94.50 90 VAL A C 1
ATOM 722 O O . VAL A 1 90 ? 2.128 -11.933 -1.143 1.00 94.50 90 VAL A O 1
ATOM 725 N N . ASP A 1 91 ? 0.741 -12.494 -2.825 1.00 93.88 91 ASP A N 1
ATOM 726 C CA . ASP A 1 91 ? 1.719 -13.295 -3.575 1.00 93.88 91 ASP A CA 1
ATOM 727 C C . ASP A 1 91 ? 2.607 -12.459 -4.502 1.00 93.88 91 ASP A C 1
ATOM 729 O O . ASP A 1 91 ? 3.763 -12.809 -4.754 1.00 93.88 91 ASP A O 1
ATOM 733 N N . LEU A 1 92 ? 2.065 -11.346 -4.998 1.00 95.25 92 LEU A N 1
ATOM 734 C CA . LEU A 1 92 ? 2.718 -10.427 -5.923 1.00 95.25 92 LEU A CA 1
ATOM 735 C C . LEU A 1 92 ? 2.633 -8.998 -5.382 1.00 95.25 92 LEU A C 1
ATOM 737 O O . LEU A 1 92 ? 1.582 -8.554 -4.922 1.00 95.25 92 LEU A O 1
ATOM 741 N N . ILE A 1 93 ? 3.740 -8.270 -5.483 1.00 96.38 93 ILE A N 1
ATOM 742 C CA . ILE A 1 93 ? 3.860 -6.843 -5.187 1.00 96.38 93 ILE A CA 1
ATOM 743 C C . ILE A 1 93 ? 4.470 -6.208 -6.431 1.00 96.38 93 ILE A C 1
ATOM 745 O O . ILE A 1 93 ? 5.654 -6.391 -6.720 1.00 96.38 93 ILE A O 1
ATOM 749 N N . LEU A 1 94 ? 3.640 -5.502 -7.192 1.00 96.44 94 LEU A N 1
ATOM 750 C CA . LEU A 1 94 ? 4.023 -4.889 -8.458 1.00 96.44 94 LEU A CA 1
ATOM 751 C C . LEU A 1 94 ? 4.184 -3.387 -8.237 1.00 96.44 94 LEU A C 1
ATOM 753 O O . LEU A 1 94 ? 3.209 -2.703 -7.929 1.00 96.44 94 LEU A O 1
ATOM 757 N N . PHE A 1 95 ? 5.404 -2.878 -8.389 1.00 97.06 95 PHE A N 1
ATOM 758 C CA . PHE A 1 95 ? 5.657 -1.442 -8.320 1.00 97.06 95 PHE A CA 1
ATOM 759 C C . PHE A 1 95 ? 5.602 -0.842 -9.724 1.00 97.06 95 PHE A C 1
ATOM 761 O O . PHE A 1 95 ? 6.429 -1.166 -10.575 1.00 97.06 95 PHE A O 1
ATOM 768 N N . CYS A 1 96 ? 4.608 0.007 -9.973 1.00 96.19 96 CYS A N 1
ATOM 769 C CA . CYS A 1 96 ? 4.434 0.680 -11.255 1.00 96.19 96 CYS A CA 1
ATOM 770 C C . CYS A 1 96 ? 5.253 1.974 -11.289 1.00 96.19 96 CYS A C 1
ATOM 772 O O . CYS A 1 96 ? 5.063 2.839 -10.439 1.00 96.19 96 CYS A O 1
ATOM 774 N N . ASP A 1 97 ? 6.126 2.108 -12.285 1.00 94.75 97 ASP A N 1
ATOM 775 C CA . ASP A 1 97 ? 7.128 3.174 -12.377 1.00 94.75 97 ASP A CA 1
ATOM 776 C C . ASP A 1 97 ? 7.277 3.681 -13.825 1.00 94.75 97 ASP A C 1
ATOM 778 O O . ASP A 1 97 ? 6.808 3.048 -14.778 1.00 94.75 97 ASP A O 1
ATOM 782 N N . LEU A 1 98 ? 7.927 4.832 -13.995 1.00 93.69 98 LEU A N 1
ATOM 783 C CA . LEU A 1 98 ? 8.374 5.357 -15.280 1.00 93.69 98 LEU A CA 1
ATOM 784 C C . LEU A 1 98 ? 9.871 5.083 -15.438 1.00 93.69 98 LEU A C 1
ATOM 786 O O . LEU A 1 98 ? 10.707 5.715 -14.803 1.00 93.69 98 LEU A O 1
ATOM 790 N N . ASP A 1 99 ? 10.211 4.157 -16.327 1.00 91.50 99 ASP A N 1
ATOM 791 C CA . ASP A 1 99 ? 11.593 3.810 -16.642 1.00 91.50 99 ASP A CA 1
ATOM 792 C C . ASP A 1 99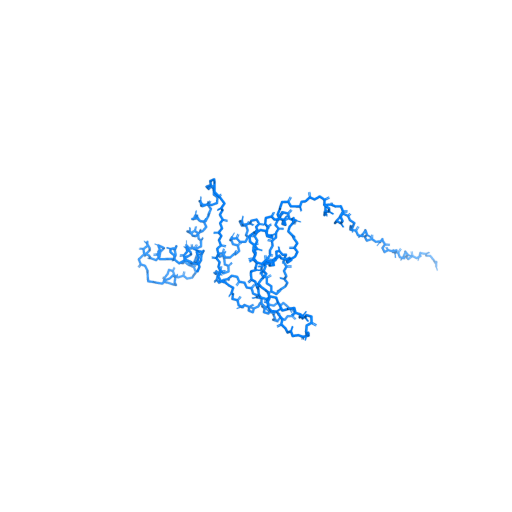 ? 12.103 4.692 -17.785 1.00 91.50 99 ASP A C 1
ATOM 794 O O . ASP A 1 99 ? 11.490 4.753 -18.858 1.00 91.50 99 ASP A O 1
ATOM 798 N N . MET A 1 100 ? 13.212 5.395 -17.556 1.00 90.06 100 MET A N 1
ATOM 799 C CA . MET A 1 100 ? 13.870 6.195 -18.587 1.00 90.06 100 MET A CA 1
ATOM 800 C C . MET A 1 100 ? 14.802 5.309 -19.405 1.00 90.06 100 MET A C 1
ATOM 802 O O . MET A 1 100 ? 15.756 4.744 -18.873 1.00 90.06 100 MET A O 1
ATOM 806 N N . LYS A 1 101 ? 14.579 5.245 -20.715 1.00 86.94 101 LYS A N 1
ATOM 807 C CA . LYS A 1 101 ? 15.496 4.610 -21.665 1.00 86.94 101 LYS A CA 1
ATOM 808 C C . LYS A 1 101 ? 16.010 5.633 -22.659 1.00 86.94 101 LYS A C 1
ATOM 810 O O . LYS A 1 101 ? 15.294 6.552 -23.047 1.00 86.94 101 LYS A O 1
ATOM 815 N N . THR A 1 102 ? 17.246 5.462 -23.100 1.00 87.94 102 THR A N 1
ATOM 816 C CA . THR A 1 102 ? 17.782 6.239 -24.218 1.00 87.94 102 THR A CA 1
ATOM 817 C C . THR A 1 102 ? 17.181 5.693 -25.509 1.00 87.94 102 THR A C 1
ATOM 819 O O . THR A 1 102 ? 17.382 4.524 -25.833 1.00 87.94 102 THR A O 1
ATOM 822 N N . GLY A 1 103 ? 16.401 6.514 -26.212 1.00 84.44 103 GLY A N 1
ATOM 823 C CA . GLY A 1 103 ? 15.868 6.178 -27.530 1.00 84.44 103 GLY A CA 1
ATOM 824 C C . GLY A 1 103 ? 16.960 6.162 -28.600 1.00 84.44 103 GLY A C 1
ATOM 825 O O . GLY A 1 103 ? 18.066 6.653 -28.376 1.00 84.44 103 GLY A O 1
ATOM 826 N N . GLU A 1 104 ? 16.635 5.633 -29.779 1.00 84.56 104 GL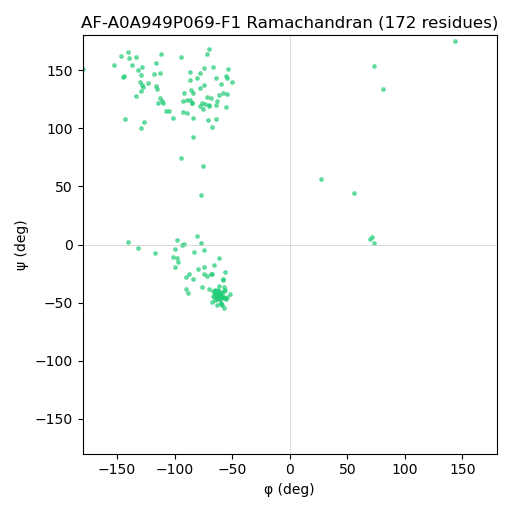U A N 1
ATOM 827 C CA . GLU A 1 104 ? 17.569 5.526 -30.915 1.00 84.56 104 GLU A CA 1
ATOM 828 C C . GLU A 1 104 ? 18.141 6.892 -31.343 1.00 84.56 104 GLU A C 1
ATOM 830 O O . GLU A 1 104 ? 19.306 6.987 -31.717 1.00 84.56 104 GLU A O 1
ATOM 835 N N . ASP A 1 105 ? 17.371 7.968 -31.156 1.00 86.69 105 ASP A N 1
ATOM 836 C CA . ASP A 1 105 ? 17.777 9.355 -31.424 1.00 86.69 105 ASP A CA 1
ATOM 837 C C . ASP A 1 105 ? 18.638 9.989 -30.307 1.00 86.69 105 ASP A C 1
ATOM 839 O O . 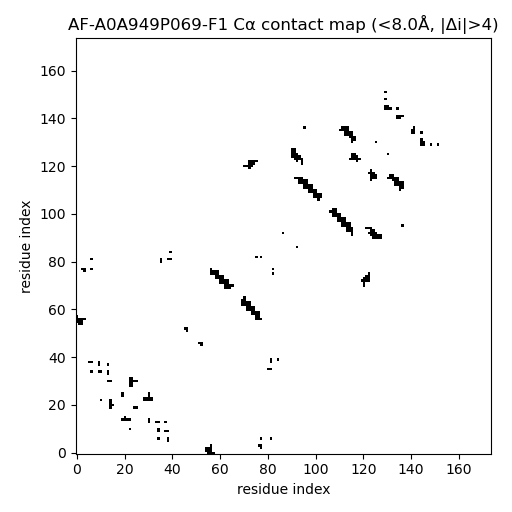ASP A 1 105 ? 18.847 11.204 -30.284 1.00 86.69 105 ASP A O 1
ATOM 843 N N . GLY A 1 106 ? 19.056 9.212 -29.303 1.00 87.62 106 GLY A N 1
ATOM 844 C CA . GLY A 1 106 ? 19.786 9.697 -28.124 1.00 87.62 106 GLY A CA 1
ATOM 845 C C . GLY A 1 106 ? 18.935 10.484 -27.115 1.00 87.62 106 GLY A C 1
ATOM 846 O O . GLY A 1 106 ? 19.455 10.952 -26.103 1.00 87.62 106 GLY A O 1
ATOM 847 N N . LYS A 1 107 ? 17.628 10.638 -27.359 1.00 89.19 107 LYS A N 1
ATOM 848 C CA . LYS A 1 107 ? 16.694 11.356 -26.473 1.00 89.19 107 LYS A CA 1
ATOM 849 C C . LYS A 1 107 ? 16.114 10.436 -25.389 1.00 89.19 107 LYS A C 1
ATOM 851 O O . LYS A 1 107 ? 15.904 9.253 -25.658 1.00 89.19 107 LYS A O 1
ATOM 856 N N . PRO A 1 108 ? 15.802 10.955 -24.186 1.00 89.56 108 PRO A N 1
ATOM 857 C CA . PRO A 1 108 ? 15.157 10.167 -23.143 1.00 89.56 108 PRO A CA 1
ATOM 858 C C . PRO A 1 108 ? 13.717 9.819 -23.539 1.00 89.56 108 PRO A C 1
ATOM 860 O O . PRO A 1 108 ? 12.909 10.696 -23.847 1.00 89.56 108 PRO A O 1
ATOM 863 N N . VAL A 1 109 ? 13.396 8.531 -23.497 1.00 91.62 109 VAL A N 1
ATOM 864 C CA . VAL A 1 109 ? 12.059 7.977 -23.707 1.00 91.62 109 VAL A CA 1
ATOM 865 C C . VAL A 1 109 ? 11.603 7.348 -22.398 1.00 91.62 109 VAL A C 1
ATOM 867 O O . VAL A 1 109 ? 12.253 6.449 -21.866 1.00 91.62 109 VAL A O 1
ATOM 870 N N . TRP A 1 110 ? 10.476 7.825 -21.877 1.00 91.56 110 TRP A N 1
ATOM 871 C CA . TRP A 1 110 ? 9.882 7.314 -20.646 1.00 91.56 110 TRP A CA 1
ATOM 872 C C . TRP A 1 110 ? 8.867 6.225 -20.965 1.00 91.56 110 TRP A C 1
ATOM 874 O O . TRP A 1 110 ? 7.901 6.458 -21.693 1.00 91.56 110 TRP A O 1
ATOM 884 N N . GLN A 1 111 ? 9.064 5.040 -20.396 1.00 92.69 111 GLN A N 1
ATOM 885 C CA . GLN A 1 111 ? 8.160 3.909 -20.553 1.00 92.69 111 GLN A CA 1
ATOM 886 C C . GLN A 1 111 ? 7.537 3.549 -19.205 1.00 92.69 111 GLN A C 1
ATOM 888 O O . GLN A 1 111 ? 8.233 3.420 -18.203 1.00 92.69 111 GLN A O 1
ATOM 893 N N . ARG A 1 112 ? 6.218 3.335 -19.175 1.00 95.44 112 ARG A N 1
ATOM 894 C CA . ARG A 1 112 ? 5.551 2.790 -17.987 1.00 95.44 112 ARG A CA 1
ATOM 895 C C . ARG A 1 112 ? 5.897 1.314 -17.832 1.00 95.44 112 ARG A C 1
ATOM 897 O O . ARG A 1 112 ? 5.696 0.531 -18.765 1.00 95.44 112 ARG A O 1
ATOM 904 N N . VAL A 1 113 ? 6.374 0.937 -16.655 1.00 96.31 113 VAL A N 1
ATOM 905 C CA . VAL A 1 113 ? 6.791 -0.428 -16.332 1.00 96.31 113 VAL A CA 1
ATOM 906 C C . VAL A 1 113 ? 6.225 -0.882 -14.989 1.00 96.31 113 VAL A C 1
ATOM 908 O O . VAL A 1 113 ? 5.834 -0.071 -14.157 1.00 96.31 113 VAL A O 1
ATOM 911 N N . MET A 1 114 ? 6.205 -2.192 -14.779 1.00 96.62 114 MET A N 1
ATOM 912 C CA . MET A 1 114 ? 5.999 -2.863 -13.503 1.00 96.62 114 MET A CA 1
ATOM 913 C C . MET A 1 114 ? 7.309 -3.526 -13.091 1.00 96.62 114 MET A C 1
ATOM 915 O O . MET A 1 114 ? 7.844 -4.360 -13.825 1.00 96.62 114 MET A O 1
ATOM 919 N N . ARG A 1 115 ? 7.806 -3.185 -11.906 1.00 96.44 115 ARG A N 1
ATOM 920 C CA . ARG A 1 115 ? 8.934 -3.855 -11.259 1.00 96.44 115 ARG A CA 1
ATOM 921 C C . ARG A 1 115 ? 8.390 -4.959 -10.358 1.00 96.44 115 ARG A C 1
ATOM 923 O O . ARG A 1 115 ? 7.462 -4.720 -9.584 1.00 96.44 115 ARG A O 1
ATOM 930 N N . THR A 1 116 ? 8.936 -6.168 -10.478 1.00 96.00 116 THR A N 1
ATOM 931 C CA . THR A 1 116 ? 8.382 -7.372 -9.817 1.00 96.00 116 THR A CA 1
ATOM 932 C C . THR A 1 116 ? 9.325 -8.007 -8.797 1.00 96.00 116 THR A C 1
ATOM 934 O O . THR A 1 116 ? 8.942 -8.936 -8.086 1.00 96.00 116 THR A O 1
ATOM 937 N N . LYS A 1 117 ? 10.570 -7.527 -8.714 1.00 95.19 117 LYS A N 1
ATOM 938 C CA . LYS A 1 117 ? 11.602 -8.057 -7.817 1.00 95.19 117 LYS A CA 1
ATOM 939 C C . LYS A 1 117 ? 11.957 -7.035 -6.739 1.00 95.19 117 LYS A C 1
ATOM 941 O O . LYS A 1 117 ? 11.887 -5.837 -7.001 1.00 95.19 117 LYS A O 1
ATOM 946 N N . PRO A 1 118 ? 12.323 -7.492 -5.531 1.00 93.94 118 PRO A N 1
ATOM 947 C CA . PRO A 1 118 ? 12.652 -6.596 -4.432 1.00 93.94 118 PRO A CA 1
ATOM 948 C C . PRO A 1 118 ? 13.890 -5.756 -4.747 1.00 93.94 118 PRO A C 1
ATOM 950 O O . PRO A 1 118 ? 14.852 -6.247 -5.333 1.00 93.94 118 PRO A O 1
ATOM 953 N N . SER A 1 119 ? 13.881 -4.505 -4.293 1.00 92.81 119 SER A N 1
ATOM 954 C CA . SER A 1 119 ? 14.987 -3.560 -4.444 1.00 92.81 119 SER A CA 1
ATOM 955 C C . SER A 1 119 ? 15.216 -2.794 -3.138 1.00 92.81 119 SER A C 1
ATOM 957 O O . SER A 1 119 ? 14.277 -2.624 -2.356 1.00 92.81 119 SER A O 1
ATOM 959 N N . PRO A 1 120 ? 16.437 -2.291 -2.877 1.00 89.94 120 PRO A N 1
ATOM 960 C CA . PRO A 1 120 ? 16.673 -1.355 -1.779 1.00 89.94 120 PRO A CA 1
ATOM 961 C C . PRO A 1 120 ? 15.823 -0.078 -1.875 1.00 89.94 120 PRO A C 1
ATOM 963 O O . PRO A 1 120 ? 15.459 0.491 -0.848 1.00 89.94 120 PRO A O 1
ATOM 966 N N . ASN A 1 121 ? 15.481 0.342 -3.098 1.00 91.88 121 ASN A N 1
ATOM 967 C CA . ASN A 1 121 ? 14.878 1.648 -3.364 1.00 91.88 121 ASN A CA 1
ATOM 968 C C . ASN A 1 121 ? 13.349 1.610 -3.471 1.00 91.88 121 ASN A C 1
ATOM 970 O O . ASN A 1 121 ? 12.724 2.662 -3.421 1.00 91.88 121 ASN A O 1
ATOM 974 N N . TYR A 1 122 ? 12.731 0.436 -3.631 1.00 94.19 122 TYR A N 1
ATOM 975 C CA . TYR A 1 122 ? 11.278 0.311 -3.774 1.00 94.19 122 TYR A CA 1
ATOM 976 C C . TYR A 1 122 ? 10.747 -1.047 -3.294 1.00 94.19 122 TYR A C 1
ATOM 978 O O . TYR A 1 122 ? 11.454 -2.057 -3.318 1.00 94.19 122 TYR A O 1
ATOM 986 N N . ASP A 1 123 ? 9.477 -1.081 -2.888 1.00 92.62 123 ASP A N 1
ATOM 987 C CA . ASP A 1 123 ? 8.768 -2.314 -2.526 1.00 92.62 123 ASP A CA 1
ATOM 988 C C . ASP A 1 123 ? 8.190 -3.019 -3.760 1.00 92.62 123 ASP A C 1
ATOM 990 O O . ASP A 1 123 ? 7.198 -2.581 -4.335 1.00 92.62 123 ASP A O 1
ATOM 994 N N . ALA A 1 124 ? 8.780 -4.155 -4.128 1.00 96.06 124 ALA A N 1
ATOM 995 C CA . ALA A 1 124 ? 8.254 -5.081 -5.126 1.00 96.06 124 ALA A CA 1
ATOM 996 C C . ALA A 1 124 ? 8.615 -6.526 -4.752 1.00 96.06 124 ALA A C 1
ATOM 998 O O . ALA A 1 124 ? 9.497 -6.769 -3.924 1.00 96.06 124 ALA A O 1
ATOM 999 N N . GLY A 1 125 ? 7.922 -7.499 -5.334 1.00 94.94 125 GLY A N 1
ATOM 1000 C CA . GLY A 1 125 ? 8.121 -8.898 -4.992 1.00 94.94 125 GLY A CA 1
ATOM 1001 C C . GLY A 1 125 ? 7.233 -9.852 -5.773 1.00 94.94 125 GLY A C 1
ATOM 1002 O O . GLY A 1 125 ? 6.113 -9.534 -6.158 1.00 94.94 125 GLY A O 1
ATOM 1003 N N . ASP A 1 126 ? 7.744 -11.059 -5.963 1.00 94.81 126 ASP A N 1
ATOM 1004 C CA . ASP A 1 126 ? 7.065 -12.135 -6.665 1.00 94.81 126 ASP A CA 1
ATOM 1005 C C . ASP A 1 126 ? 7.399 -13.451 -5.963 1.00 94.81 126 ASP A C 1
ATOM 1007 O O . ASP A 1 126 ? 8.527 -13.943 -6.059 1.00 94.81 126 ASP A O 1
ATOM 1011 N N . ARG A 1 127 ? 6.421 -14.020 -5.250 1.00 92.62 127 ARG A N 1
ATOM 1012 C CA . ARG A 1 127 ? 6.584 -15.308 -4.558 1.00 92.62 127 ARG A CA 1
ATOM 1013 C C . ARG A 1 127 ? 6.579 -16.501 -5.505 1.00 92.62 127 ARG A C 1
ATOM 1015 O O . ARG A 1 127 ? 7.060 -17.566 -5.134 1.00 92.62 127 ARG A O 1
ATOM 1022 N N . THR A 1 128 ? 6.049 -16.342 -6.716 1.00 88.94 128 THR A N 1
ATOM 1023 C CA . THR A 1 128 ? 6.004 -17.422 -7.710 1.00 88.94 128 THR A CA 1
ATOM 1024 C C . THR A 1 128 ? 7.377 -17.675 -8.330 1.00 88.94 128 THR A C 1
ATOM 1026 O O . THR A 1 128 ? 7.640 -18.774 -8.814 1.00 88.94 128 THR A O 1
ATOM 1029 N N . GLY A 1 129 ? 8.242 -16.654 -8.334 1.00 87.00 129 GLY A N 1
ATOM 1030 C CA . GLY A 1 129 ? 9.554 -16.681 -8.976 1.00 87.00 129 GLY A CA 1
ATOM 1031 C C . GLY A 1 129 ? 9.500 -16.658 -10.508 1.00 87.00 129 GLY A C 1
ATOM 1032 O O . GLY A 1 129 ? 10.541 -16.807 -11.143 1.00 87.00 129 GLY A O 1
ATOM 1033 N N . ARG A 1 130 ? 8.317 -16.479 -11.108 1.00 86.25 130 ARG A N 1
ATOM 1034 C CA . ARG A 1 130 ? 8.085 -16.617 -12.556 1.00 86.25 130 ARG A CA 1
ATOM 1035 C C . ARG A 1 130 ? 8.284 -15.320 -13.327 1.00 86.25 130 ARG A C 1
ATOM 1037 O O . ARG A 1 130 ? 8.618 -15.365 -14.506 1.00 86.25 130 ARG A O 1
ATOM 1044 N N . LEU A 1 131 ? 8.065 -14.173 -12.688 1.00 93.38 131 LEU A N 1
ATOM 1045 C CA . LEU A 1 131 ? 8.071 -12.888 -13.379 1.00 93.38 131 LEU A CA 1
ATOM 1046 C C . LEU A 1 131 ? 9.507 -12.374 -13.593 1.00 93.38 131 LEU A C 1
ATOM 1048 O O . LEU A 1 131 ? 10.353 -12.555 -12.711 1.00 93.38 131 LEU A O 1
ATOM 1052 N N . PRO A 1 132 ? 9.807 -11.727 -14.735 1.00 93.69 132 PRO A N 1
ATOM 1053 C CA . PRO A 1 132 ? 11.074 -11.031 -14.951 1.00 93.69 132 PRO A CA 1
ATOM 1054 C C . PRO A 1 132 ? 11.140 -9.751 -14.111 1.00 93.69 132 PRO A C 1
ATOM 1056 O O . PRO A 1 132 ? 10.114 -9.255 -13.651 1.00 93.69 132 PRO A O 1
ATOM 1059 N N . GLU A 1 133 ? 12.338 -9.188 -13.941 1.00 93.38 133 GLU A N 1
ATOM 1060 C CA . GLU A 1 133 ? 12.555 -8.001 -13.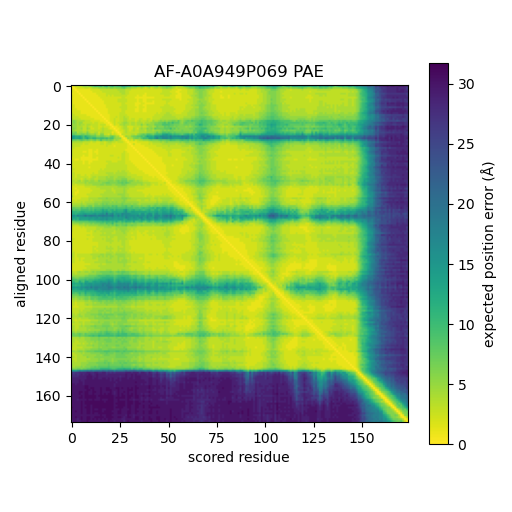099 1.00 93.38 133 GLU A CA 1
ATOM 1061 C C . GLU A 1 133 ? 11.661 -6.813 -13.471 1.00 93.38 133 GLU A C 1
ATOM 1063 O O . GLU A 1 133 ? 11.043 -6.205 -12.593 1.00 93.38 133 GLU A O 1
ATOM 1068 N N . VAL A 1 134 ? 11.549 -6.539 -14.772 1.00 94.81 134 VAL A N 1
ATOM 1069 C CA . VAL A 1 134 ? 10.770 -5.435 -15.331 1.00 94.81 134 VAL A CA 1
ATOM 1070 C C . VAL A 1 134 ? 9.846 -5.965 -16.423 1.00 94.81 134 VAL A C 1
ATOM 1072 O O . VAL A 1 134 ? 10.277 -6.689 -17.321 1.00 94.81 134 VAL A O 1
ATOM 1075 N N . ILE A 1 135 ? 8.575 -5.580 -16.361 1.00 95.06 135 ILE A N 1
ATOM 1076 C CA . ILE A 1 135 ? 7.558 -5.863 -17.380 1.00 95.06 135 ILE A CA 1
ATOM 1077 C C . ILE A 1 135 ? 6.990 -4.520 -17.845 1.00 95.06 135 ILE A C 1
ATOM 1079 O O . ILE A 1 135 ? 6.765 -3.653 -17.004 1.00 95.06 135 ILE A O 1
ATOM 1083 N N . PRO A 1 136 ? 6.727 -4.296 -19.139 1.00 95.25 136 PRO A N 1
ATOM 1084 C CA . PRO A 1 136 ? 5.938 -3.141 -19.562 1.00 95.25 136 PRO A CA 1
ATOM 1085 C C . PRO A 1 136 ? 4.579 -3.095 -18.838 1.00 95.25 136 PRO A C 1
ATOM 1087 O O . PRO A 1 136 ? 3.992 -4.140 -18.558 1.00 95.25 136 PRO A O 1
ATOM 1090 N N . LEU A 1 137 ? 4.082 -1.901 -18.500 1.00 95.12 137 LEU A N 1
ATOM 1091 C CA . LEU A 1 137 ? 2.797 -1.732 -17.806 1.00 95.12 137 LEU A CA 1
ATOM 1092 C C . LEU A 1 137 ? 1.622 -1.960 -18.773 1.00 95.12 137 LEU A C 1
ATOM 1094 O O . LEU A 1 137 ? 0.887 -1.038 -19.124 1.00 95.12 137 LEU A O 1
ATOM 1098 N N . ASP A 1 138 ? 1.463 -3.201 -19.219 1.00 93.94 138 ASP A N 1
ATOM 1099 C CA . ASP A 1 138 ? 0.345 -3.663 -20.026 1.00 93.94 138 ASP A CA 1
ATOM 1100 C C . ASP A 1 138 ? -0.033 -5.105 -19.663 1.00 93.94 138 ASP A C 1
ATOM 1102 O O . ASP A 1 138 ? 0.801 -5.947 -19.314 1.00 93.94 138 ASP A O 1
ATOM 1106 N N . PHE A 1 139 ? -1.335 -5.379 -19.713 1.00 92.75 139 PHE A N 1
ATOM 1107 C CA . PHE A 1 139 ? -1.883 -6.672 -19.320 1.00 92.75 139 PHE A CA 1
ATOM 1108 C C . PHE A 1 139 ? -1.415 -7.836 -20.218 1.00 92.75 139 PHE A C 1
ATOM 1110 O O . PHE A 1 139 ? -1.051 -8.878 -19.668 1.00 92.75 139 PHE A O 1
ATOM 1117 N N . PRO A 1 140 ? -1.353 -7.702 -21.560 1.00 95.31 140 PRO A N 1
ATOM 1118 C CA . PRO A 1 140 ? -0.806 -8.753 -22.420 1.00 95.31 140 PRO A CA 1
ATOM 1119 C C . PRO A 1 140 ? 0.627 -9.175 -22.065 1.00 95.31 140 PRO A C 1
ATOM 1121 O O . PRO A 1 140 ? 0.901 -10.373 -21.965 1.00 95.31 140 PRO A O 1
ATOM 1124 N N . SER A 1 141 ? 1.532 -8.223 -21.828 1.00 93.69 141 SER A N 1
ATOM 1125 C CA . SER A 1 141 ? 2.918 -8.485 -21.422 1.00 93.69 141 SER A CA 1
ATOM 1126 C C . SER A 1 141 ? 2.982 -9.190 -20.075 1.00 93.69 141 SER A C 1
ATOM 1128 O O . SER A 1 141 ? 3.741 -10.150 -19.926 1.00 93.69 141 SER A O 1
ATOM 1130 N N . PHE A 1 142 ? 2.153 -8.768 -19.114 1.00 93.44 142 PHE A N 1
ATOM 1131 C CA . PHE A 1 142 ? 2.036 -9.447 -17.826 1.00 93.44 142 PHE A CA 1
ATOM 1132 C C . PHE A 1 142 ? 1.583 -10.899 -17.992 1.00 93.44 142 PHE A C 1
ATOM 1134 O O . PHE A 1 142 ? 2.243 -11.804 -17.492 1.00 93.44 142 PHE A O 1
ATOM 1141 N N . MET A 1 143 ? 0.502 -11.144 -18.737 1.00 92.88 143 MET A N 1
ATOM 1142 C CA . MET A 1 143 ? -0.024 -12.494 -18.961 1.00 92.88 143 MET A CA 1
ATOM 1143 C C . MET A 1 143 ? 0.979 -13.386 -19.689 1.00 92.88 143 MET A C 1
ATOM 1145 O O . MET A 1 143 ? 1.142 -14.554 -19.335 1.00 92.88 143 MET A O 1
ATOM 1149 N N . LYS A 1 144 ? 1.696 -12.835 -20.674 1.00 93.00 144 LYS A N 1
ATOM 1150 C CA . LYS A 1 144 ? 2.786 -13.540 -21.348 1.00 93.00 144 LYS A CA 1
ATOM 1151 C C . LYS A 1 144 ? 3.884 -13.913 -20.356 1.00 93.00 144 LYS A C 1
ATOM 1153 O O . LYS A 1 144 ? 4.303 -15.061 -20.347 1.00 93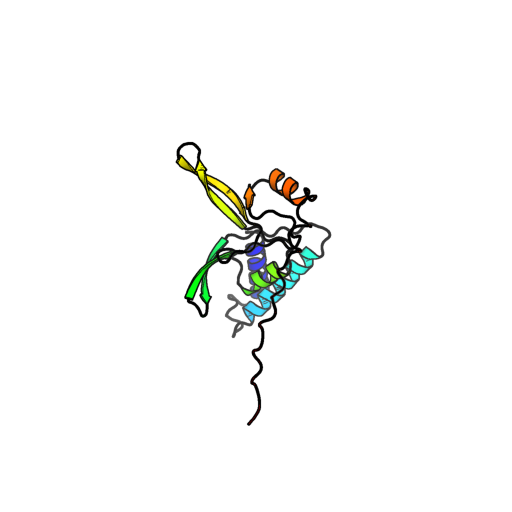.00 144 LYS A O 1
ATOM 1158 N N . ALA A 1 145 ? 4.331 -12.985 -19.512 1.00 92.00 145 ALA A N 1
ATOM 1159 C CA . ALA A 1 145 ? 5.355 -13.257 -18.506 1.00 92.00 145 ALA A CA 1
ATOM 1160 C C . ALA A 1 145 ? 4.892 -14.277 -17.451 1.00 92.00 145 ALA A C 1
ATOM 1162 O O . ALA A 1 145 ? 5.653 -15.161 -17.075 1.00 92.00 145 ALA A O 1
ATOM 1163 N N . PHE A 1 146 ? 3.639 -14.186 -17.005 1.00 90.12 146 PHE A N 1
ATOM 1164 C CA . PHE A 1 146 ? 3.074 -15.060 -15.980 1.00 90.12 146 PHE A CA 1
ATOM 1165 C C . PHE A 1 146 ? 2.867 -16.502 -16.473 1.00 90.12 146 PHE A C 1
ATOM 1167 O O . PHE A 1 146 ? 3.114 -17.450 -15.726 1.00 90.12 146 PHE A O 1
ATOM 1174 N N . ASN A 1 147 ? 2.443 -16.672 -17.731 1.00 89.50 147 ASN A N 1
ATOM 1175 C CA . ASN A 1 147 ? 2.168 -17.985 -18.325 1.00 89.50 147 ASN A CA 1
ATOM 1176 C C . ASN A 1 147 ? 3.396 -18.641 -18.966 1.00 89.50 147 ASN A C 1
ATOM 1178 O O . ASN A 1 147 ? 3.435 -19.862 -19.111 1.00 89.50 147 ASN A O 1
ATOM 1182 N N . ASN A 1 148 ? 4.386 -17.860 -19.402 1.00 79.12 148 ASN A N 1
ATOM 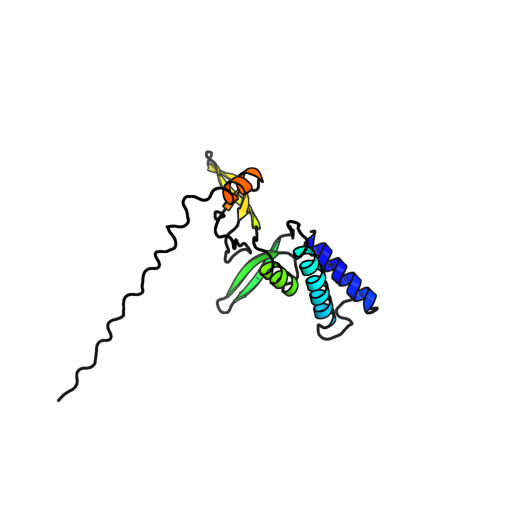1183 C CA . ASN A 1 148 ? 5.527 -18.394 -20.133 1.00 79.12 148 ASN A CA 1
ATOM 1184 C C . ASN A 1 148 ? 6.591 -18.914 -19.157 1.00 79.12 148 ASN A C 1
ATOM 1186 O O . ASN A 1 148 ? 7.462 -18.172 -18.707 1.00 79.12 148 ASN A O 1
ATOM 1190 N N . THR A 1 149 ? 6.530 -20.205 -18.823 1.00 59.09 149 THR A N 1
ATOM 1191 C CA . THR A 1 149 ? 7.579 -20.884 -18.050 1.00 59.09 149 THR A CA 1
ATOM 1192 C C . THR A 1 149 ? 8.019 -22.179 -18.733 1.00 59.09 149 THR A C 1
ATOM 1194 O O . THR A 1 149 ? 7.386 -23.218 -18.581 1.00 59.09 149 THR A O 1
ATOM 1197 N N . ALA A 1 150 ? 9.153 -22.127 -19.440 1.00 44.09 150 ALA A N 1
ATOM 1198 C CA . ALA A 1 150 ? 9.923 -23.322 -19.803 1.00 44.09 150 ALA A CA 1
ATOM 1199 C C . ALA A 1 150 ? 11.461 -23.169 -19.711 1.00 44.09 150 ALA A C 1
ATOM 1201 O O . ALA A 1 150 ? 12.155 -24.130 -20.007 1.00 44.09 150 ALA A O 1
ATOM 1202 N N . ALA A 1 151 ? 12.039 -22.032 -19.279 1.00 44.22 151 ALA A N 1
ATOM 1203 C CA . ALA A 1 151 ? 13.507 -21.854 -19.356 1.00 44.22 151 ALA A CA 1
ATOM 1204 C C . ALA A 1 151 ? 14.236 -21.334 -18.095 1.00 44.22 151 ALA A C 1
ATOM 1206 O O . ALA A 1 151 ? 15.459 -21.257 -18.102 1.00 44.22 151 ALA A O 1
ATOM 1207 N N . GLY A 1 152 ? 13.548 -20.998 -16.996 1.00 42.84 152 GLY A N 1
ATOM 1208 C CA . GLY A 1 152 ? 14.201 -20.358 -15.835 1.00 42.84 152 GLY A CA 1
ATOM 1209 C C . GLY A 1 152 ? 14.551 -21.266 -14.650 1.00 42.84 152 GLY A C 1
ATOM 1210 O O . GLY A 1 152 ? 15.399 -20.911 -13.835 1.00 42.84 152 GLY A O 1
ATOM 1211 N N . ALA A 1 153 ? 13.930 -22.444 -14.536 1.00 43.53 153 ALA A N 1
ATOM 1212 C CA . ALA A 1 153 ? 14.046 -23.285 -13.338 1.00 43.53 153 ALA A CA 1
ATOM 1213 C C . ALA A 1 153 ? 15.399 -24.020 -13.194 1.00 43.53 153 ALA A C 1
ATOM 1215 O O . ALA A 1 153 ? 15.638 -24.643 -12.164 1.00 43.53 153 ALA A O 1
ATOM 1216 N N . ALA A 1 154 ? 16.304 -23.929 -14.178 1.00 41.16 154 ALA A N 1
ATOM 1217 C CA . ALA A 1 154 ? 17.598 -24.620 -14.151 1.00 41.16 154 ALA A CA 1
ATOM 1218 C C . ALA A 1 154 ? 18.806 -23.738 -13.759 1.00 41.16 154 ALA A C 1
ATOM 1220 O O . ALA A 1 154 ? 19.872 -24.279 -13.485 1.00 41.16 154 ALA A O 1
ATOM 1221 N N . ALA A 1 155 ? 18.679 -22.406 -13.685 1.00 43.56 155 ALA A N 1
ATOM 1222 C CA . ALA A 1 155 ? 19.847 -21.526 -13.502 1.00 43.56 155 ALA A CA 1
ATOM 1223 C C . ALA A 1 155 ? 20.107 -21.068 -12.052 1.00 43.56 155 ALA A C 1
ATOM 1225 O O . ALA A 1 155 ? 21.185 -20.560 -11.762 1.00 43.56 155 ALA A O 1
ATOM 1226 N N . SER A 1 156 ? 19.170 -21.270 -11.116 1.00 41.81 156 SER A N 1
ATOM 1227 C CA . SER A 1 156 ? 19.339 -20.817 -9.720 1.00 41.81 156 SER A CA 1
ATOM 1228 C C . SER A 1 156 ? 19.816 -21.907 -8.741 1.00 41.81 156 SER A C 1
ATOM 1230 O O . SER A 1 156 ? 19.938 -21.637 -7.546 1.00 41.81 156 SER A O 1
ATOM 1232 N N . ALA A 1 157 ? 20.114 -23.124 -9.210 1.00 42.41 157 ALA A N 1
ATOM 1233 C CA . ALA A 1 157 ? 20.613 -24.214 -8.359 1.00 42.41 157 ALA A CA 1
ATOM 1234 C C . ALA A 1 157 ? 22.152 -24.298 -8.263 1.00 42.41 157 ALA A C 1
ATOM 1236 O O . ALA A 1 157 ? 22.670 -25.149 -7.544 1.00 42.41 157 ALA A O 1
ATOM 1237 N N . ALA A 1 158 ? 22.901 -23.408 -8.919 1.00 39.25 158 ALA A N 1
ATOM 1238 C CA . ALA A 1 158 ? 24.351 -23.313 -8.753 1.00 39.25 158 ALA A CA 1
ATOM 1239 C C . ALA A 1 158 ? 24.704 -22.246 -7.704 1.00 39.25 158 ALA A C 1
ATOM 1241 O O . ALA A 1 158 ? 25.154 -21.148 -8.019 1.00 39.25 158 ALA A O 1
ATOM 1242 N N . ARG A 1 159 ? 24.493 -22.569 -6.424 1.00 38.44 159 ARG A N 1
ATOM 1243 C CA . ARG A 1 159 ? 25.164 -21.858 -5.327 1.00 38.44 159 ARG A CA 1
ATOM 1244 C C . ARG A 1 159 ? 26.630 -22.323 -5.336 1.00 38.44 159 ARG A C 1
ATOM 1246 O O . ARG A 1 159 ? 26.840 -23.530 -5.193 1.00 38.44 159 ARG A O 1
ATOM 1253 N N . PRO A 1 160 ? 27.645 -21.451 -5.490 1.00 42.78 160 PRO A N 1
ATOM 1254 C CA . PRO A 1 160 ? 29.017 -21.877 -5.273 1.00 42.78 160 PRO A CA 1
ATOM 1255 C C . PRO A 1 160 ? 29.156 -22.276 -3.802 1.00 42.78 160 PRO A C 1
ATOM 1257 O O . PRO A 1 160 ? 28.867 -21.500 -2.889 1.00 42.78 160 PRO A O 1
ATOM 1260 N N . LYS A 1 161 ? 29.524 -23.538 -3.588 1.00 40.09 161 LYS A N 1
ATOM 1261 C CA . LYS A 1 161 ? 29.894 -24.096 -2.289 1.00 40.09 161 LYS A CA 1
ATOM 1262 C C . LYS A 1 161 ? 31.073 -23.270 -1.746 1.00 40.09 161 LYS A C 1
ATOM 1264 O O . LYS A 1 161 ? 32.024 -23.077 -2.499 1.00 40.09 161 LYS A O 1
ATOM 1269 N N . PRO A 1 162 ? 31.047 -22.780 -0.494 1.00 41.91 162 PRO A N 1
ATOM 1270 C CA . PRO A 1 162 ? 32.230 -22.160 0.081 1.00 41.91 162 PRO A CA 1
ATOM 1271 C C . PRO A 1 162 ? 33.339 -23.213 0.169 1.00 41.91 162 PRO A C 1
ATOM 1273 O O . PRO A 1 162 ? 33.137 -24.285 0.748 1.00 41.91 162 PRO A O 1
ATOM 1276 N N . GLU A 1 163 ? 34.484 -22.922 -0.444 1.00 41.34 163 GLU A N 1
ATOM 1277 C CA . GLU A 1 163 ? 35.713 -23.690 -0.260 1.00 41.34 163 GLU A CA 1
ATOM 1278 C C . GLU A 1 163 ? 36.123 -23.656 1.222 1.00 41.34 163 GLU A C 1
ATOM 1280 O O . GLU A 1 163 ? 36.018 -22.608 1.868 1.00 41.34 163 GLU A O 1
ATOM 1285 N N . PRO A 1 164 ? 36.567 -24.785 1.798 1.00 40.22 164 PRO A N 1
ATOM 1286 C CA . PRO A 1 164 ? 37.029 -24.815 3.174 1.00 40.22 164 PRO A CA 1
ATOM 1287 C C . PRO A 1 164 ? 38.361 -24.067 3.292 1.00 40.22 164 PRO A C 1
ATOM 1289 O O . PRO A 1 164 ? 39.364 -24.441 2.686 1.00 40.22 164 PRO A O 1
ATOM 1292 N N . THR A 1 165 ? 38.371 -23.022 4.117 1.00 36.94 165 THR A N 1
ATOM 1293 C CA . THR A 1 165 ? 39.581 -22.371 4.615 1.00 36.94 165 THR A CA 1
ATOM 1294 C C . THR A 1 165 ? 40.466 -23.406 5.302 1.00 36.94 165 THR A C 1
ATOM 1296 O O . THR A 1 165 ? 40.087 -24.024 6.298 1.00 36.94 165 THR A O 1
ATOM 1299 N N . VAL A 1 166 ? 41.666 -23.596 4.758 1.00 36.50 166 VAL A N 1
ATOM 1300 C CA . VAL A 1 166 ? 42.708 -24.434 5.346 1.00 36.50 166 VAL A CA 1
ATOM 1301 C C . VAL A 1 166 ? 43.118 -23.812 6.682 1.00 36.50 166 VAL A C 1
ATOM 1303 O O . VAL A 1 166 ? 43.749 -22.758 6.729 1.00 36.50 166 VAL A O 1
ATOM 1306 N N . SER A 1 167 ? 42.733 -24.458 7.782 1.00 37.91 167 SER A N 1
ATOM 1307 C CA . SER A 1 167 ? 43.283 -24.184 9.106 1.00 37.91 167 SER A CA 1
ATOM 1308 C C . SER A 1 167 ? 44.720 -24.703 9.128 1.00 37.91 167 SER A C 1
ATOM 1310 O O . SER A 1 167 ? 44.955 -25.912 9.113 1.00 37.91 167 SER A O 1
ATOM 1312 N N . ALA A 1 168 ? 45.691 -23.790 9.103 1.00 39.03 168 ALA A N 1
ATOM 1313 C CA . ALA A 1 168 ? 47.083 -24.121 9.359 1.00 39.03 168 ALA A CA 1
ATOM 1314 C C . ALA A 1 168 ? 47.216 -24.527 10.834 1.00 39.03 168 ALA A C 1
ATOM 1316 O O . ALA A 1 168 ? 47.214 -23.689 11.736 1.00 39.03 168 ALA A O 1
ATOM 1317 N N . ALA A 1 169 ? 47.281 -25.837 11.059 1.00 39.12 169 ALA A N 1
ATOM 1318 C CA . ALA A 1 169 ? 47.558 -26.435 12.349 1.00 39.12 169 ALA A CA 1
ATOM 1319 C C . ALA A 1 169 ? 48.952 -26.020 12.842 1.00 39.12 169 ALA A C 1
ATOM 1321 O O . ALA A 1 169 ? 49.958 -26.165 12.141 1.00 39.12 169 ALA A O 1
ATOM 1322 N N . ALA A 1 170 ? 48.984 -25.526 14.077 1.00 43.12 170 ALA A N 1
ATOM 1323 C CA . ALA A 1 170 ? 50.184 -25.353 14.872 1.00 43.12 170 ALA A CA 1
ATOM 1324 C C . ALA A 1 170 ? 50.951 -26.684 14.974 1.00 43.12 170 ALA A C 1
ATOM 1326 O O . ALA A 1 170 ? 50.379 -27.720 15.318 1.00 43.12 170 ALA A O 1
ATOM 1327 N N . LYS A 1 171 ? 52.254 -26.650 14.686 1.00 43.19 171 LYS A N 1
ATOM 1328 C CA . LYS A 1 171 ? 53.174 -27.747 15.004 1.00 43.19 171 LYS A CA 1
ATOM 1329 C C . LYS A 1 171 ? 53.474 -27.754 16.509 1.00 43.19 171 LYS A C 1
ATOM 1331 O O . LYS A 1 171 ? 53.751 -26.683 17.049 1.00 43.19 171 LYS A O 1
ATOM 1336 N N . PRO A 1 172 ? 53.494 -28.922 17.171 1.00 39.09 172 PRO A N 1
ATOM 1337 C CA . PRO A 1 172 ? 54.097 -29.079 18.487 1.00 39.09 172 PRO A CA 1
ATOM 1338 C C . PRO A 1 172 ? 55.554 -29.581 18.394 1.00 39.09 172 PRO A C 1
ATOM 1340 O O . PRO A 1 172 ? 55.928 -30.205 17.402 1.00 39.09 172 PRO A O 1
ATOM 1343 N N . GLN A 1 173 ? 56.288 -29.381 19.502 1.00 39.31 173 GLN A N 1
ATOM 1344 C CA . GLN A 1 173 ? 57.619 -29.914 19.876 1.00 39.31 173 GLN A CA 1
ATOM 1345 C C . GLN A 1 173 ? 58.820 -29.167 19.257 1.00 39.31 173 GLN A C 1
ATOM 1347 O O . GLN A 1 173 ? 58.807 -28.852 18.074 1.00 39.31 173 GLN A O 1
ATOM 1352 N N . GLN A 1 174 ? 59.878 -28.821 19.998 1.00 37.75 174 GLN A N 1
ATOM 1353 C CA . GLN A 1 174 ? 60.476 -29.433 21.193 1.00 37.75 174 GLN A CA 1
ATOM 1354 C C . GLN A 1 174 ? 61.279 -28.387 21.980 1.00 37.75 174 GLN A C 1
ATOM 1356 O O . GLN A 1 174 ? 61.798 -27.455 21.324 1.00 37.75 174 GLN A O 1
#

pLDDT: mean 84.63, std 18.58, range [36.5, 97.25]

Sequence (174 aa):
DTVDNAYKMCSDYVCKKFKIEHESDLGYGKGYALINNEFQRVINKLAFLPYGLILISHSQERDIETRTGKHTRIVPTLPEKARKLVTGLVDLILFCDLDMKTGEDGKPVWQRVMRTKPSPNYDAGDRTGRLPEVIPLDFPSFMKAFNNTAAGAAASAARPKPEPTVSAAAKPQQ

Nearest PDB structures (foldseek):
  8tar-assembly1_N  TM=3.503E-01  e=4.337E+00  Homo sapiens
  2vzo-assembly2_B  TM=2.050E-01  e=1.164E+00  Amycolatopsis orientalis
  6cqk-assembly3_C  TM=2.695E-01  e=5.190E+00  Saccharomyces cerevisiae
  7jr9-assembly1_A  TM=2.154E-01  e=8.890E+00  Chlamydomonas reinhardtii

Mean predicted aligned error: 10.16 Å

Radius of gyration: 23.22 Å; Cα contacts (8 Å, |Δi|>4): 202; chains: 1; bounding box: 78×42×56 Å

Solvent-accessible surface area (backbone atoms only — not comparable to full-atom values): 10601 Å² total; per-residue (Å²): 82,65,47,48,48,51,46,48,53,29,39,54,50,47,28,63,73,72,73,43,92,48,54,70,74,65,40,95,60,44,29,56,50,52,26,49,53,47,37,50,54,52,54,53,55,53,64,70,41,103,58,90,81,84,78,47,61,53,76,38,81,41,79,44,80,49,100,89,46,76,47,65,25,36,34,62,67,51,56,69,71,57,38,55,51,49,64,72,70,52,61,66,35,71,33,75,45,76,46,79,41,76,38,96,87,71,44,84,40,77,41,59,25,28,32,28,49,69,52,89,52,36,64,22,27,51,73,81,72,59,66,58,61,68,40,60,69,43,68,69,57,46,51,50,38,69,68,61,78,90,80,69,90,76,74,78,79,76,70,84,74,82,78,81,78,81,78,82,75,81,84,81,87,133

Foldseek 3Di:
DQLVVLLVVLLVVLCVVVVHPHLCVVDDCPSVVSSLVSSLVVVVVVLPDPDDDDDDFDWDWDWDQDPVGTDIAIEGPDDPSNRVSVVVRDQWFWDWDWDWDQDPVRDTDTFIKTAAPDDPHYDTHHNVPQADRIFGPDDVRVVCSVPDDDPDPPPPPPDPDDDDDDDPDDDDDD

Secondary structure (DSSP, 8-state):
-HHHHHHHHHHHHHHHHHT-SSTTTTSTTHHHHHHHHHHHHHHHHHHTSSS-------EEEEEEEETTEEEEEEEESS-HHHHHHHHHH-SEE-EEEEEEEE-TTS-EEEEEEEE-S--SSB--EESSS-S-SEEESSHHHHHHHHH--SSSTTSS--PPPPPPP---PPPP--